Protein AF-Q9GPI1-F1 (afdb_monomer_lite)

Structure (mmCIF, N/CA/C/O backbone):
data_AF-Q9GPI1-F1
#
_entry.id   AF-Q9GPI1-F1
#
loop_
_atom_site.group_PDB
_atom_site.id
_atom_site.type_symbol
_atom_site.label_atom_id
_atom_site.label_alt_id
_atom_site.label_comp_id
_atom_site.label_asym_id
_atom_site.label_entity_id
_atom_site.label_seq_id
_atom_site.pdbx_PDB_ins_code
_atom_site.Cartn_x
_atom_site.Cartn_y
_atom_site.Cartn_z
_atom_site.occupancy
_atom_site.B_iso_or_equiv
_atom_site.auth_seq_id
_atom_site.auth_comp_id
_atom_site.auth_asym_id
_atom_site.auth_atom_id
_atom_site.pdbx_PDB_model_num
ATOM 1 N N . MET A 1 1 ? 18.449 -1.641 8.439 1.00 40.25 1 MET A N 1
ATOM 2 C CA . MET A 1 1 ? 17.366 -1.579 7.435 1.00 40.25 1 MET A CA 1
ATOM 3 C C . MET A 1 1 ? 16.822 -0.162 7.425 1.00 40.25 1 MET A C 1
ATOM 5 O O . MET A 1 1 ? 16.268 0.252 8.432 1.00 40.25 1 MET A O 1
ATOM 9 N N . LYS A 1 2 ? 17.021 0.601 6.344 1.00 42.47 2 LYS A N 1
ATOM 10 C CA . LYS A 1 2 ? 16.352 1.898 6.153 1.00 42.47 2 LYS A CA 1
ATOM 11 C C . LYS A 1 2 ? 14.937 1.568 5.661 1.00 42.47 2 LYS A C 1
ATOM 13 O O . LYS A 1 2 ? 14.698 1.424 4.471 1.00 42.47 2 LYS A O 1
ATOM 18 N N . GLY A 1 3 ? 14.090 1.176 6.611 1.00 51.47 3 GLY A N 1
ATOM 19 C CA . GLY A 1 3 ? 12.769 0.611 6.372 1.00 51.47 3 GLY A CA 1
ATOM 20 C C . GLY A 1 3 ? 11.729 1.716 6.276 1.00 51.47 3 GLY A C 1
ATOM 21 O O . GLY A 1 3 ? 11.683 2.594 7.127 1.00 51.47 3 GLY A O 1
ATOM 22 N N . ILE A 1 4 ? 10.908 1.623 5.237 1.00 59.78 4 ILE A N 1
ATOM 23 C CA . ILE A 1 4 ? 9.819 2.520 4.824 1.00 59.78 4 ILE A CA 1
ATOM 24 C C . ILE A 1 4 ? 8.802 2.836 5.950 1.00 59.78 4 ILE A C 1
ATOM 26 O O . ILE A 1 4 ? 8.039 3.790 5.835 1.00 59.78 4 ILE A O 1
ATOM 30 N N . SER A 1 5 ? 8.833 2.122 7.080 1.00 63.91 5 SER A N 1
ATOM 31 C CA . SER A 1 5 ? 8.186 2.564 8.318 1.00 63.91 5 SER A CA 1
ATOM 32 C C . SER A 1 5 ? 8.837 2.038 9.593 1.00 63.91 5 SER A C 1
ATOM 34 O O . SER A 1 5 ? 9.396 0.940 9.628 1.00 63.91 5 SER A O 1
ATOM 36 N N . THR A 1 6 ? 8.761 2.843 10.648 1.00 75.06 6 THR A N 1
ATOM 37 C CA . THR A 1 6 ? 9.111 2.476 12.021 1.00 75.06 6 THR A CA 1
ATOM 38 C C . THR A 1 6 ? 8.031 1.570 12.623 1.00 75.06 6 THR A C 1
ATOM 40 O O . THR A 1 6 ? 6.887 1.550 12.167 1.00 75.06 6 THR A O 1
ATOM 43 N N . MET A 1 7 ? 8.372 0.820 13.676 1.00 81.38 7 MET A N 1
ATOM 44 C CA . MET A 1 7 ? 7.391 -0.013 14.391 1.00 81.38 7 MET A CA 1
ATOM 45 C C . MET A 1 7 ? 6.211 0.805 14.936 1.00 81.38 7 MET A C 1
ATOM 47 O O . MET A 1 7 ? 5.098 0.289 14.989 1.00 81.38 7 MET A O 1
ATOM 51 N N . GLU A 1 8 ? 6.435 2.068 15.310 1.00 82.62 8 GLU A N 1
ATOM 52 C CA . GLU A 1 8 ? 5.375 2.935 15.831 1.00 82.62 8 GLU A CA 1
ATOM 53 C C . GLU A 1 8 ? 4.392 3.358 14.733 1.00 82.62 8 GLU A C 1
ATOM 55 O O . GLU A 1 8 ? 3.185 3.289 14.943 1.00 82.62 8 GLU A O 1
ATOM 60 N N . GLU A 1 9 ? 4.882 3.702 13.535 1.00 80.31 9 GLU A N 1
ATOM 61 C CA . GLU A 1 9 ? 4.017 4.002 12.381 1.00 80.31 9 GLU A CA 1
ATOM 62 C C . GLU A 1 9 ? 3.135 2.791 12.037 1.00 80.31 9 GLU A C 1
ATOM 64 O O . GLU A 1 9 ? 1.930 2.932 11.832 1.00 80.31 9 GLU A O 1
ATOM 69 N N . MET A 1 10 ? 3.708 1.580 12.050 1.00 84.38 10 MET A N 1
ATOM 70 C CA . MET A 1 10 ? 2.928 0.355 11.856 1.00 84.38 10 MET A CA 1
ATOM 71 C C . MET A 1 10 ? 1.867 0.186 12.947 1.00 84.38 10 MET A C 1
ATOM 73 O O . MET A 1 10 ? 0.715 -0.086 12.627 1.00 84.38 10 MET A O 1
ATOM 77 N N . ARG A 1 11 ? 2.220 0.388 14.222 1.00 87.50 11 ARG A N 1
ATOM 78 C CA . ARG A 1 11 ? 1.292 0.249 15.354 1.00 87.50 11 ARG A CA 1
ATOM 79 C C . ARG A 1 11 ? 0.090 1.189 15.231 1.00 87.50 11 ARG A C 1
ATOM 81 O O . ARG A 1 11 ? -1.041 0.739 15.388 1.00 87.50 11 ARG A O 1
ATOM 88 N N . GLN A 1 12 ? 0.320 2.455 14.889 1.00 85.31 12 GLN A N 1
ATOM 89 C CA . GLN A 1 12 ? -0.748 3.446 14.705 1.00 85.31 12 GLN A CA 1
ATOM 90 C C . GLN A 1 12 ? -1.703 3.064 13.573 1.00 85.31 12 GLN A C 1
ATOM 92 O O . GLN A 1 12 ? -2.921 3.158 13.709 1.00 85.31 12 GLN A O 1
ATOM 97 N N . ILE A 1 13 ? -1.162 2.571 12.462 1.00 86.12 13 ILE A N 1
ATOM 98 C CA . ILE A 1 13 ? -1.968 2.089 11.340 1.00 86.12 13 ILE A CA 1
ATOM 99 C C . ILE A 1 13 ? -2.830 0.904 11.757 1.00 86.12 13 ILE A C 1
ATOM 101 O O . ILE A 1 13 ? -4.005 0.838 11.391 1.00 86.12 13 ILE A O 1
ATOM 105 N N . GLU A 1 14 ? -2.263 -0.031 12.519 1.00 90.31 14 GLU A N 1
ATOM 106 C CA . GLU A 1 14 ? -3.018 -1.174 13.019 1.00 90.31 14 GLU A CA 1
ATOM 107 C C . GLU A 1 14 ? -4.157 -0.743 13.948 1.00 90.31 14 GLU A C 1
ATOM 109 O O . GLU A 1 14 ? -5.255 -1.292 13.854 1.00 90.31 14 GLU A O 1
ATOM 114 N N . GLU A 1 15 ? -3.928 0.268 14.791 1.00 91.06 15 GLU A N 1
ATOM 115 C CA . GLU A 1 15 ? -4.950 0.859 15.661 1.00 91.06 15 GLU A CA 1
ATOM 116 C C . GLU A 1 15 ? -6.068 1.538 14.857 1.00 91.06 15 GLU A C 1
ATOM 118 O O . GLU A 1 15 ? -7.244 1.255 15.082 1.00 91.06 15 GLU A O 1
ATOM 123 N N . TRP A 1 16 ? -5.733 2.389 13.884 1.00 87.25 16 TRP A N 1
ATOM 124 C CA . TRP A 1 16 ? -6.731 3.130 13.099 1.00 87.25 16 TRP A CA 1
ATOM 125 C C . TRP A 1 16 ? -7.555 2.248 12.170 1.00 87.25 16 TRP A C 1
ATOM 127 O O . TRP A 1 16 ? -8.735 2.506 11.937 1.00 87.25 16 TRP A O 1
ATOM 137 N N . THR A 1 17 ? -6.936 1.207 11.619 1.00 87.44 17 THR A N 1
ATOM 138 C CA . THR A 1 17 ? -7.606 0.287 10.692 1.00 87.44 17 THR A CA 1
ATOM 139 C C . THR A 1 17 ? -8.233 -0.910 11.401 1.00 87.44 17 THR A C 1
ATOM 141 O O . THR A 1 17 ? -9.002 -1.643 10.776 1.00 87.44 17 THR A O 1
ATOM 144 N N . ASN A 1 18 ? -7.917 -1.121 12.686 1.00 91.00 18 ASN A N 1
ATOM 145 C CA . ASN A 1 18 ? -8.233 -2.326 13.452 1.00 91.00 18 ASN A CA 1
ATOM 146 C C . ASN A 1 18 ? -7.798 -3.619 12.725 1.00 91.00 18 ASN A C 1
ATOM 148 O O . ASN A 1 18 ? -8.522 -4.619 12.682 1.00 91.00 18 ASN A O 1
ATOM 152 N N . ARG A 1 19 ? -6.628 -3.585 12.074 1.00 90.38 19 ARG A N 1
ATOM 153 C CA . ARG A 1 19 ? -6.091 -4.671 11.234 1.00 90.38 19 ARG A CA 1
ATOM 154 C C . ARG A 1 19 ? -4.595 -4.826 11.440 1.00 90.38 19 ARG A C 1
ATOM 156 O O . ARG A 1 19 ? -3.920 -3.877 11.787 1.00 90.38 19 ARG A O 1
ATOM 163 N N . LYS A 1 20 ? -4.063 -6.025 11.191 1.00 91.50 20 LYS A N 1
ATOM 164 C CA . LYS A 1 20 ? -2.618 -6.287 11.260 1.00 91.50 20 LYS A CA 1
ATOM 165 C C . LYS A 1 20 ? -1.927 -6.019 9.928 1.00 91.50 20 LYS A C 1
ATOM 167 O O . LYS A 1 20 ? -2.375 -6.525 8.897 1.00 91.50 20 LYS A O 1
ATOM 172 N N . VAL A 1 21 ? -0.800 -5.310 9.961 1.00 88.19 21 VAL A N 1
ATOM 173 C CA . VAL A 1 21 ? 0.082 -5.158 8.799 1.00 88.19 21 VAL A CA 1
ATOM 174 C C . VAL A 1 21 ? 0.860 -6.462 8.635 1.00 88.19 21 VAL A C 1
ATOM 176 O O . VAL A 1 21 ? 1.507 -6.934 9.565 1.00 88.19 21 VAL A O 1
ATOM 179 N N . ARG A 1 22 ? 0.766 -7.094 7.460 1.00 85.44 22 ARG A N 1
ATOM 180 C CA . ARG A 1 22 ? 1.390 -8.408 7.217 1.00 85.44 22 ARG A CA 1
ATOM 181 C C . ARG A 1 22 ? 2.370 -8.401 6.061 1.00 85.44 22 ARG A C 1
ATOM 183 O O . ARG A 1 22 ? 3.546 -8.690 6.243 1.00 85.44 22 ARG A O 1
ATOM 190 N N . ASN A 1 23 ? 1.870 -8.095 4.869 1.00 87.62 23 ASN A N 1
ATOM 191 C CA . ASN A 1 23 ? 2.605 -8.329 3.636 1.00 87.62 23 ASN A CA 1
ATOM 192 C C . ASN A 1 23 ? 2.908 -7.006 2.949 1.00 87.62 23 ASN A C 1
ATOM 194 O O . ASN A 1 23 ? 2.006 -6.206 2.706 1.00 87.62 23 ASN A O 1
ATOM 198 N N . ARG A 1 24 ? 4.170 -6.822 2.560 1.00 89.75 24 ARG A N 1
ATOM 199 C CA . ARG A 1 24 ? 4.527 -5.811 1.571 1.00 89.75 24 ARG A CA 1
ATOM 200 C C . ARG A 1 24 ? 4.065 -6.302 0.200 1.00 89.75 24 ARG A C 1
ATOM 202 O O . ARG A 1 24 ? 4.447 -7.393 -0.214 1.00 89.75 24 ARG A O 1
ATOM 209 N N . LEU A 1 25 ? 3.231 -5.517 -0.478 1.00 93.31 25 LEU A N 1
ATOM 210 C CA . LEU A 1 25 ? 2.740 -5.854 -1.819 1.00 93.31 25 LEU A CA 1
ATOM 211 C C . LEU A 1 25 ? 3.675 -5.349 -2.922 1.00 93.31 25 LEU A C 1
ATOM 213 O O . LEU A 1 25 ? 3.771 -5.987 -3.965 1.00 93.31 25 LEU A O 1
ATOM 217 N N . PHE A 1 26 ? 4.340 -4.218 -2.688 1.00 93.06 26 PHE A N 1
ATOM 218 C CA . PHE A 1 26 ? 5.160 -3.519 -3.670 1.00 93.06 26 PHE A CA 1
ATOM 219 C C . PHE A 1 26 ? 6.208 -2.632 -2.969 1.00 93.06 26 PHE A C 1
ATOM 221 O O . PHE A 1 26 ? 5.934 -2.113 -1.883 1.00 93.06 26 PHE A O 1
ATOM 228 N N . ASP A 1 27 ? 7.384 -2.460 -3.575 1.00 90.62 27 ASP A N 1
ATOM 229 C CA . ASP A 1 27 ? 8.426 -1.503 -3.174 1.00 90.62 27 ASP A CA 1
ATOM 230 C C . ASP A 1 27 ? 9.020 -0.815 -4.410 1.00 90.62 27 ASP A C 1
ATOM 232 O O . ASP A 1 27 ? 9.665 -1.475 -5.219 1.00 90.62 27 ASP A O 1
ATOM 236 N N . SER A 1 28 ? 8.867 0.504 -4.549 1.00 89.94 28 SER A N 1
ATOM 237 C CA . SER A 1 28 ? 9.368 1.254 -5.715 1.00 89.94 28 SER A CA 1
ATOM 238 C C . SER A 1 28 ? 10.894 1.257 -5.860 1.00 89.94 28 SER A C 1
ATOM 240 O O . SER A 1 28 ? 11.395 1.614 -6.924 1.00 89.94 28 SER A O 1
ATOM 242 N N . HIS A 1 29 ? 11.643 0.856 -4.827 1.00 88.62 29 HIS A N 1
ATOM 243 C CA . HIS A 1 29 ? 13.102 0.725 -4.888 1.00 88.62 29 HIS A CA 1
ATOM 244 C C . HIS A 1 29 ? 13.563 -0.661 -5.358 1.00 88.62 29 HIS A C 1
ATOM 246 O O . HIS A 1 29 ? 14.750 -0.843 -5.630 1.00 88.62 29 HIS A O 1
ATOM 252 N N . ILE A 1 30 ? 12.663 -1.650 -5.389 1.00 92.75 30 ILE A N 1
ATOM 253 C CA . ILE A 1 30 ? 12.983 -3.058 -5.675 1.00 92.75 30 ILE A CA 1
ATOM 254 C C . ILE A 1 30 ? 12.187 -3.565 -6.879 1.00 92.75 30 ILE A C 1
ATOM 256 O O . ILE A 1 30 ? 12.746 -4.205 -7.766 1.00 92.75 30 ILE A O 1
ATOM 260 N N . ASP A 1 31 ? 10.881 -3.320 -6.890 1.00 94.38 31 ASP A N 1
ATOM 261 C CA . ASP A 1 31 ? 9.968 -3.715 -7.953 1.00 94.38 31 ASP A CA 1
ATOM 262 C C . ASP A 1 31 ? 9.970 -2.678 -9.092 1.00 94.38 31 ASP A C 1
ATOM 264 O O . ASP A 1 31 ? 10.153 -1.480 -8.876 1.00 94.38 31 ASP A O 1
ATOM 268 N N . ASP A 1 32 ? 9.718 -3.135 -10.322 1.00 94.75 32 ASP A N 1
ATOM 269 C CA . ASP A 1 32 ? 9.668 -2.253 -11.491 1.00 94.75 32 ASP A CA 1
ATOM 270 C C . ASP A 1 32 ? 8.487 -1.268 -11.399 1.00 94.75 32 ASP A C 1
ATOM 272 O O . ASP A 1 32 ? 7.324 -1.678 -11.306 1.00 94.75 32 ASP A O 1
ATOM 276 N N . TRP A 1 33 ? 8.795 0.031 -11.448 1.00 93.19 33 TRP A N 1
ATOM 277 C CA . TRP A 1 33 ? 7.840 1.146 -11.496 1.00 93.19 33 TRP A CA 1
ATOM 278 C C . TRP A 1 33 ? 7.930 1.951 -12.805 1.00 93.19 33 TRP A C 1
ATOM 280 O O . TRP A 1 33 ? 7.280 2.985 -12.957 1.00 93.19 33 TRP A O 1
ATOM 290 N N . ASN A 1 34 ? 8.738 1.520 -13.774 1.00 93.31 34 ASN A N 1
ATOM 291 C CA . ASN A 1 34 ? 8.961 2.309 -14.978 1.00 93.31 34 ASN A CA 1
ATOM 292 C C . ASN A 1 34 ? 7.693 2.441 -15.828 1.00 93.31 34 ASN A C 1
ATOM 294 O O . ASN A 1 34 ? 6.803 1.581 -15.854 1.00 93.31 34 ASN A O 1
ATOM 298 N N . LYS A 1 35 ? 7.630 3.544 -16.581 1.00 87.94 35 LYS A N 1
ATOM 299 C CA . LYS A 1 35 ? 6.550 3.800 -17.533 1.00 87.94 35 LYS A CA 1
ATOM 300 C C . LYS A 1 35 ? 6.464 2.630 -18.526 1.00 87.94 35 LYS A C 1
ATOM 302 O O . LYS A 1 35 ? 7.429 2.350 -19.229 1.00 87.94 35 LYS A O 1
ATOM 307 N N . ASN A 1 36 ? 5.291 1.996 -18.601 1.00 91.62 36 ASN A N 1
ATOM 308 C CA . ASN A 1 36 ? 4.931 0.839 -19.444 1.00 91.62 36 ASN A CA 1
ATOM 309 C C . ASN A 1 36 ? 5.375 -0.554 -18.966 1.00 91.62 36 ASN A C 1
ATOM 311 O O . ASN A 1 36 ? 4.824 -1.533 -19.462 1.00 91.62 36 ASN A O 1
ATOM 315 N N . THR A 1 37 ? 6.313 -0.672 -18.025 1.00 94.25 37 THR A N 1
ATOM 316 C CA . THR A 1 37 ? 6.768 -1.983 -17.511 1.00 94.25 37 THR A CA 1
ATOM 317 C C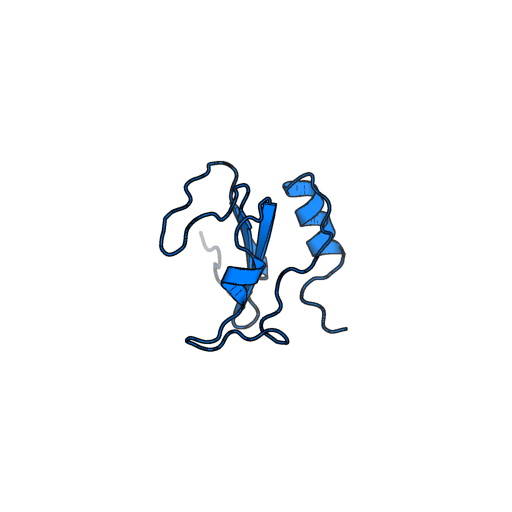 . THR A 1 37 ? 6.445 -2.201 -16.035 1.00 94.25 37 THR A C 1
ATOM 319 O O . THR A 1 37 ? 6.649 -3.296 -15.517 1.00 94.25 37 THR A O 1
ATOM 322 N N . SER A 1 38 ? 5.870 -1.189 -15.375 1.00 94.88 38 SER A N 1
ATOM 323 C CA . SER A 1 38 ? 5.493 -1.247 -13.965 1.00 94.88 38 SER A CA 1
ATOM 324 C C . SER A 1 38 ? 4.664 -2.485 -13.611 1.00 94.88 38 SER A C 1
ATOM 326 O O . SER A 1 38 ? 3.629 -2.771 -14.221 1.00 94.88 38 SER A O 1
ATOM 328 N N . VAL A 1 39 ? 5.082 -3.180 -12.551 1.00 96.38 39 VAL A N 1
ATOM 329 C CA . VAL A 1 39 ? 4.367 -4.341 -11.995 1.00 96.38 39 VAL A CA 1
ATOM 330 C C . VAL A 1 39 ? 3.364 -3.951 -10.909 1.00 96.38 39 VAL A C 1
ATOM 332 O O . VAL A 1 39 ? 2.664 -4.813 -10.378 1.00 96.38 39 VAL A O 1
ATOM 335 N N . PHE A 1 40 ? 3.252 -2.662 -10.573 1.00 93.50 40 PHE A N 1
ATOM 336 C CA . PHE A 1 40 ? 2.433 -2.195 -9.452 1.00 93.50 40 PHE A CA 1
ATOM 337 C C . PHE A 1 40 ? 0.981 -2.655 -9.531 1.00 93.50 40 PHE A C 1
ATOM 339 O O . PHE A 1 40 ? 0.475 -3.256 -8.584 1.00 93.50 40 PHE A O 1
ATOM 346 N N . ILE A 1 41 ? 0.332 -2.435 -10.681 1.00 91.25 41 ILE A N 1
ATOM 347 C CA . ILE A 1 41 ? -1.063 -2.831 -10.899 1.00 91.25 41 ILE A CA 1
ATOM 348 C C . ILE A 1 41 ? -1.215 -4.331 -10.617 1.00 91.25 41 ILE A C 1
ATOM 350 O O . ILE A 1 41 ? -2.081 -4.732 -9.849 1.00 91.25 41 ILE A O 1
ATOM 354 N N . GLN A 1 42 ? -0.318 -5.172 -11.133 1.00 93.94 42 GLN A N 1
ATOM 355 C CA . GLN A 1 42 ? -0.382 -6.621 -10.918 1.00 93.94 42 GLN A CA 1
ATOM 356 C C . GLN A 1 42 ? -0.273 -7.010 -9.433 1.00 93.94 42 GLN A C 1
ATOM 358 O O . GLN A 1 42 ? -0.900 -7.979 -9.006 1.00 93.94 42 GLN A O 1
ATOM 363 N N . ARG A 1 43 ? 0.491 -6.253 -8.633 1.00 94.56 43 ARG A N 1
ATOM 364 C CA . ARG A 1 43 ? 0.659 -6.499 -7.192 1.00 94.56 43 ARG A CA 1
ATOM 365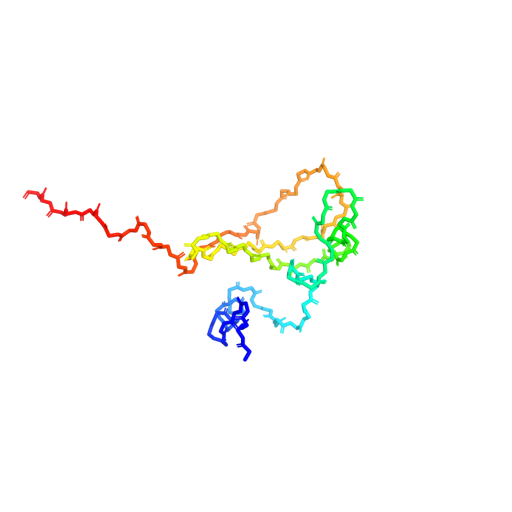 C C . ARG A 1 43 ? -0.568 -6.119 -6.362 1.00 94.56 43 ARG A C 1
ATOM 367 O O . ARG A 1 43 ? -0.858 -6.800 -5.375 1.00 94.56 43 ARG A O 1
ATOM 374 N N . VAL A 1 44 ? -1.265 -5.042 -6.733 1.00 92.56 44 VAL A N 1
ATOM 375 C CA . VAL A 1 44 ? -2.368 -4.470 -5.935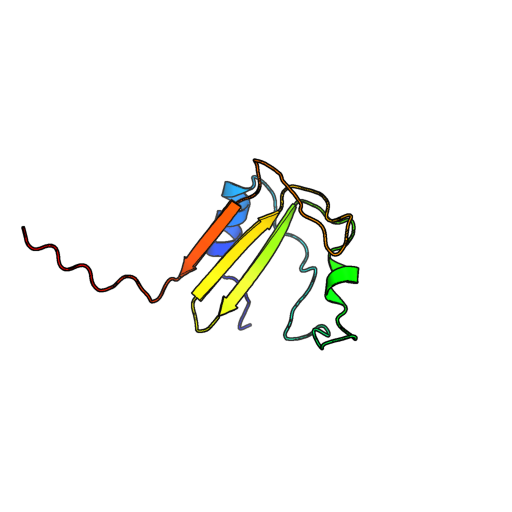 1.00 92.56 44 VAL A CA 1
ATOM 376 C C . VAL A 1 44 ? -3.761 -4.846 -6.436 1.00 92.56 44 VAL A C 1
ATOM 378 O O . VAL A 1 44 ? -4.722 -4.785 -5.669 1.00 92.56 44 VAL A O 1
ATOM 381 N N . MET A 1 45 ? -3.893 -5.277 -7.692 1.00 93.81 45 MET A N 1
ATOM 382 C CA . MET A 1 45 ? -5.178 -5.696 -8.246 1.00 93.81 45 MET A CA 1
ATOM 383 C C . MET A 1 45 ? -5.778 -6.856 -7.451 1.00 93.81 45 MET A C 1
ATOM 385 O O . MET A 1 45 ? -5.109 -7.805 -7.040 1.00 93.81 45 MET A O 1
ATOM 389 N N . ASN A 1 46 ? -7.089 -6.776 -7.260 1.00 92.81 46 ASN A N 1
ATOM 390 C CA . ASN A 1 46 ? -7.901 -7.677 -6.457 1.00 92.81 46 ASN A CA 1
ATOM 391 C C . ASN A 1 46 ? -7.511 -7.770 -4.972 1.00 92.81 46 ASN A C 1
ATOM 393 O O . ASN A 1 46 ? -7.967 -8.691 -4.293 1.00 92.81 46 ASN A O 1
ATOM 397 N N . LYS A 1 47 ? -6.701 -6.839 -4.458 1.00 92.56 47 LYS A N 1
ATOM 398 C CA . LYS A 1 47 ? -6.415 -6.697 -3.026 1.00 92.56 47 LYS A CA 1
ATOM 399 C C . LYS A 1 47 ? -7.326 -5.638 -2.410 1.00 92.56 47 LYS A C 1
ATOM 401 O O . LYS A 1 47 ? -7.820 -4.755 -3.104 1.00 92.56 47 LYS A O 1
ATOM 406 N N . GLU A 1 48 ? -7.532 -5.750 -1.107 1.00 91.81 48 GLU A N 1
ATOM 407 C CA . GLU A 1 48 ? -8.332 -4.857 -0.267 1.00 91.81 48 GLU A CA 1
ATOM 408 C C . GLU A 1 48 ? -7.550 -4.523 1.009 1.00 91.81 48 GLU A C 1
ATOM 410 O O . GLU A 1 48 ? -6.573 -5.207 1.329 1.00 91.81 48 GLU A O 1
ATOM 415 N N . HIS A 1 49 ? -7.979 -3.486 1.732 1.00 91.31 49 HIS A N 1
ATOM 416 C CA . HIS A 1 49 ? -7.326 -3.017 2.962 1.00 91.31 49 HIS A CA 1
ATOM 417 C C . HIS A 1 49 ? -5.847 -2.673 2.738 1.00 91.31 49 HIS A C 1
ATOM 419 O O . HIS A 1 49 ? -4.957 -3.127 3.459 1.00 91.31 49 HIS A O 1
ATOM 425 N N . ILE A 1 50 ? -5.592 -1.895 1.688 1.00 89.88 50 ILE A N 1
ATOM 426 C CA . ILE A 1 50 ? -4.244 -1.549 1.242 1.00 89.88 50 ILE A CA 1
ATOM 427 C C . ILE A 1 50 ? -3.824 -0.236 1.884 1.00 89.88 50 ILE A C 1
ATOM 429 O O . ILE A 1 50 ? -4.611 0.704 1.982 1.00 89.88 50 ILE A O 1
ATOM 433 N N . ILE A 1 51 ? -2.558 -0.172 2.274 1.00 87.75 51 ILE A N 1
ATOM 434 C CA . ILE A 1 51 ? -1.904 1.053 2.708 1.00 87.75 51 ILE A CA 1
ATOM 435 C C . ILE A 1 51 ? -0.881 1.428 1.641 1.00 87.75 51 ILE A C 1
ATOM 437 O O . ILE A 1 51 ? -0.033 0.610 1.282 1.00 87.75 51 ILE A O 1
ATOM 441 N N . ILE A 1 52 ? -0.985 2.647 1.126 1.00 87.56 52 ILE A N 1
ATOM 442 C CA . ILE A 1 52 ? -0.034 3.233 0.182 1.00 87.56 52 ILE A CA 1
ATOM 443 C C . ILE A 1 52 ? 0.785 4.265 0.944 1.00 87.56 52 ILE A C 1
ATOM 445 O O . ILE A 1 52 ? 0.226 5.037 1.722 1.00 87.56 52 ILE A O 1
ATOM 449 N N . ILE A 1 53 ? 2.095 4.245 0.721 1.00 86.06 53 ILE A N 1
ATOM 450 C CA . ILE A 1 53 ? 3.062 5.128 1.364 1.00 86.06 53 ILE A CA 1
ATOM 451 C C . ILE A 1 53 ? 3.780 5.872 0.252 1.00 86.06 53 ILE A C 1
ATOM 453 O O . ILE A 1 53 ? 4.426 5.244 -0.587 1.00 86.06 53 ILE A O 1
ATOM 457 N N . GLU A 1 54 ? 3.651 7.187 0.253 1.00 83.75 54 GLU A N 1
ATOM 458 C CA . GLU A 1 54 ? 4.356 8.084 -0.652 1.00 83.75 54 GLU A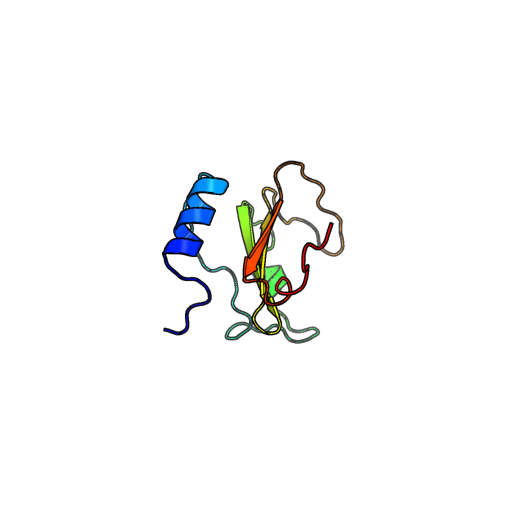 CA 1
ATOM 459 C C . GLU A 1 54 ? 5.339 8.898 0.190 1.00 83.75 54 GLU A C 1
ATOM 461 O O . GLU A 1 54 ? 4.955 9.508 1.189 1.00 83.75 54 GLU A O 1
ATOM 466 N N . ASP A 1 55 ? 6.618 8.842 -0.177 1.00 80.00 55 ASP A N 1
ATOM 467 C CA . ASP A 1 55 ? 7.673 9.662 0.416 1.00 80.00 55 ASP A CA 1
ATOM 468 C C . ASP A 1 55 ? 8.152 10.639 -0.655 1.00 80.00 55 ASP A C 1
ATOM 470 O O . ASP A 1 55 ? 8.785 10.237 -1.633 1.00 80.00 55 ASP A O 1
ATOM 474 N N . GLU A 1 56 ? 7.814 11.912 -0.480 1.00 74.06 56 GLU A N 1
ATOM 475 C CA . GLU A 1 56 ? 8.287 12.995 -1.335 1.00 74.06 56 GLU A CA 1
ATOM 476 C C . GLU A 1 56 ? 9.014 14.028 -0.477 1.00 74.06 56 GLU A C 1
ATOM 478 O O . GLU A 1 56 ? 8.425 14.679 0.390 1.00 74.06 56 GLU A O 1
ATOM 483 N N . GLU A 1 57 ? 10.322 14.168 -0.714 1.00 73.50 57 GLU A N 1
ATOM 484 C CA . GLU A 1 57 ? 11.178 15.188 -0.091 1.00 73.50 57 GLU A CA 1
ATOM 485 C C . GLU A 1 57 ? 11.127 15.197 1.454 1.00 73.50 57 GLU A C 1
ATOM 487 O O . GLU A 1 57 ? 11.332 16.217 2.118 1.00 73.50 57 GLU A O 1
ATOM 492 N N . GLY A 1 58 ? 10.903 14.024 2.058 1.00 66.88 58 GLY A N 1
ATOM 493 C CA . GLY A 1 58 ? 10.794 13.864 3.505 1.00 66.88 58 GLY A CA 1
ATOM 494 C C . GLY A 1 58 ? 9.415 14.200 4.073 1.00 66.88 58 GLY A C 1
ATOM 495 O O . GLY A 1 58 ? 9.305 14.386 5.284 1.00 66.88 58 GLY A O 1
ATOM 496 N N . ASN A 1 59 ? 8.385 14.286 3.229 1.00 72.56 59 ASN A N 1
ATOM 497 C CA . ASN A 1 59 ? 6.994 14.194 3.647 1.00 72.56 59 ASN A CA 1
ATOM 498 C C . ASN A 1 59 ? 6.513 12.769 3.395 1.00 72.56 59 ASN A C 1
ATOM 500 O O . ASN A 1 59 ? 6.504 12.302 2.258 1.00 72.56 59 ASN A O 1
ATOM 504 N N . LYS A 1 60 ? 6.075 12.097 4.460 1.00 78.38 60 LYS A N 1
ATOM 505 C CA . LYS A 1 60 ? 5.468 10.772 4.352 1.00 78.38 60 LYS A CA 1
ATOM 506 C C . LYS A 1 60 ? 3.958 10.879 4.391 1.00 78.38 60 LYS A C 1
ATOM 508 O O . LYS A 1 60 ? 3.371 11.162 5.444 1.00 78.38 60 LYS A O 1
ATOM 513 N N . ILE A 1 61 ? 3.346 10.600 3.252 1.00 82.94 61 ILE A N 1
ATOM 514 C CA . ILE A 1 61 ? 1.904 10.563 3.066 1.00 82.94 61 ILE A CA 1
ATOM 515 C C . ILE A 1 61 ? 1.456 9.109 3.029 1.00 82.94 61 ILE A C 1
ATOM 517 O O . ILE A 1 61 ? 2.060 8.251 2.389 1.00 82.94 61 ILE A O 1
ATOM 521 N N . TRP A 1 62 ? 0.362 8.842 3.723 1.00 85.25 62 TRP A N 1
ATOM 522 C CA . TRP A 1 62 ? -0.190 7.516 3.894 1.00 85.25 62 TRP A CA 1
ATOM 523 C C . TRP A 1 62 ? -1.655 7.509 3.491 1.00 85.25 62 TRP A C 1
ATOM 525 O O . TRP A 1 62 ? -2.453 8.321 3.967 1.00 85.25 62 TRP A O 1
ATOM 535 N N . ARG A 1 63 ? -2.031 6.567 2.629 1.00 87.25 63 ARG A N 1
ATOM 536 C CA . ARG A 1 63 ? -3.409 6.397 2.164 1.00 87.25 63 ARG A CA 1
ATOM 537 C C . ARG A 1 63 ? -3.899 4.998 2.487 1.00 87.25 63 ARG A C 1
ATOM 539 O O . ARG A 1 63 ? -3.309 4.022 2.033 1.00 87.25 63 ARG A O 1
ATOM 546 N N . TYR A 1 64 ? -5.001 4.908 3.222 1.00 89.88 64 TYR A N 1
ATOM 547 C CA . TYR A 1 64 ? -5.697 3.650 3.467 1.00 89.88 64 TYR A CA 1
ATOM 548 C C . TYR A 1 64 ? -6.869 3.491 2.499 1.00 89.88 64 TYR A C 1
ATOM 550 O O . TYR A 1 64 ? -7.743 4.357 2.416 1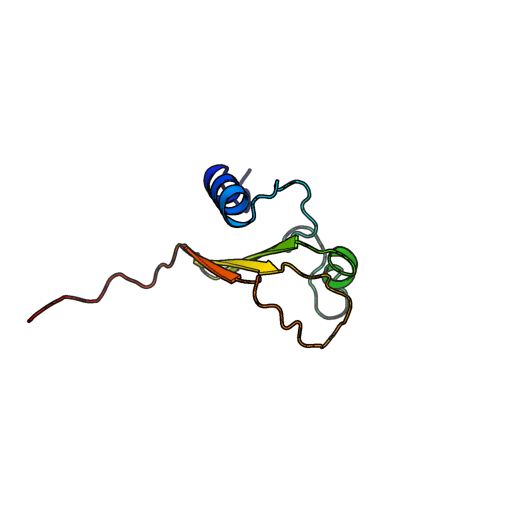.00 89.88 64 TYR A O 1
ATOM 558 N N . VAL A 1 65 ? -6.892 2.368 1.784 1.00 89.19 65 VAL A N 1
ATOM 559 C CA . VAL A 1 65 ? -7.954 1.984 0.853 1.00 89.19 65 VAL A CA 1
ATOM 560 C C . VAL A 1 65 ? -8.696 0.791 1.441 1.00 89.19 65 VAL A C 1
ATOM 562 O O . VAL A 1 65 ? -8.175 -0.324 1.479 1.00 89.19 65 VAL A O 1
ATOM 565 N N . ASN A 1 66 ? -9.926 1.022 1.905 1.00 89.56 66 ASN A N 1
ATOM 566 C CA . ASN A 1 66 ? -10.722 -0.020 2.561 1.00 89.56 66 ASN A CA 1
ATOM 567 C C . ASN A 1 66 ? -11.420 -0.982 1.586 1.00 89.56 66 ASN A C 1
ATOM 569 O O . ASN A 1 66 ? -12.021 -1.963 2.009 1.00 89.56 66 ASN A O 1
ATOM 573 N N . SER A 1 67 ? -11.387 -0.689 0.291 1.00 90.19 67 SER A N 1
ATOM 574 C CA . SER A 1 67 ? -12.092 -1.443 -0.737 1.00 90.19 67 SER A CA 1
ATOM 575 C C . SER A 1 67 ? -11.137 -2.221 -1.631 1.00 90.19 67 SER A C 1
ATOM 577 O O . SER A 1 67 ? -9.926 -1.992 -1.659 1.00 90.19 67 SER A O 1
ATOM 579 N N . LYS A 1 68 ? -11.713 -3.158 -2.381 1.00 91.69 68 LYS A N 1
ATOM 580 C CA . LYS A 1 68 ? -10.995 -3.917 -3.391 1.00 91.69 68 LYS A CA 1
ATOM 581 C C . LYS A 1 68 ? -10.603 -3.013 -4.563 1.00 91.69 68 LYS A C 1
ATOM 583 O O . LYS A 1 68 ? -11.453 -2.314 -5.107 1.00 91.69 68 LYS A O 1
ATOM 588 N N . ILE A 1 69 ? -9.345 -3.083 -4.994 1.00 90.44 69 ILE A N 1
ATOM 589 C CA . ILE A 1 69 ? -8.908 -2.486 -6.264 1.00 90.44 69 ILE A CA 1
ATOM 590 C C . ILE A 1 69 ? -9.237 -3.469 -7.390 1.00 90.44 69 ILE A C 1
ATOM 592 O O . ILE A 1 69 ? -8.545 -4.469 -7.564 1.00 90.44 69 ILE A O 1
ATOM 596 N N . ASP A 1 70 ? -10.315 -3.227 -8.130 1.00 91.50 70 ASP A N 1
ATOM 597 C CA . ASP A 1 70 ? -10.815 -4.129 -9.178 1.00 91.50 70 ASP A CA 1
ATOM 598 C C . ASP A 1 70 ? -10.870 -3.500 -10.578 1.00 91.50 70 ASP A C 1
ATOM 600 O O . ASP A 1 70 ? -11.201 -4.184 -11.549 1.00 91.50 70 ASP A O 1
ATOM 604 N N . LYS A 1 71 ? -10.500 -2.222 -10.703 1.00 88.88 71 LYS A N 1
ATOM 605 C CA . LYS A 1 71 ? -10.508 -1.465 -11.957 1.00 88.88 71 LYS A CA 1
ATOM 606 C C . LYS A 1 71 ? -9.232 -0.648 -12.107 1.00 88.88 71 LYS A C 1
ATOM 608 O O . LYS A 1 71 ? -8.677 -0.151 -11.131 1.00 88.88 71 LYS A O 1
ATOM 613 N N . VAL A 1 72 ? -8.810 -0.491 -13.356 1.00 86.50 72 VAL A N 1
ATOM 614 C CA . VAL A 1 72 ? -7.767 0.451 -13.772 1.00 86.50 72 VAL A CA 1
ATOM 615 C C . VAL A 1 72 ? -8.466 1.666 -14.377 1.00 86.50 72 VAL A C 1
ATOM 617 O O . V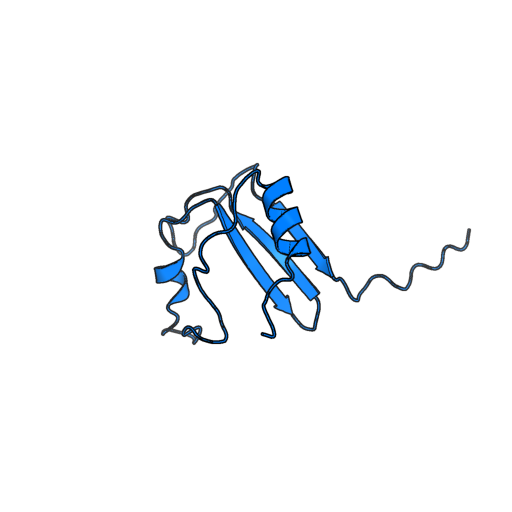AL A 1 72 ? -9.494 1.498 -15.029 1.00 86.50 72 VAL A O 1
ATOM 620 N N . ASP A 1 73 ? -7.919 2.861 -14.147 1.00 86.12 73 ASP A N 1
ATOM 621 C CA . ASP A 1 73 ? -8.452 4.123 -14.687 1.00 86.12 73 ASP A CA 1
ATOM 622 C C . ASP A 1 73 ? -9.907 4.414 -14.258 1.00 86.12 73 ASP A C 1
ATOM 624 O O . ASP A 1 73 ? -10.770 4.803 -15.040 1.00 86.12 73 ASP A O 1
ATOM 628 N N . GLY A 1 74 ? -10.206 4.157 -12.980 1.00 82.94 74 GLY A N 1
ATOM 629 C CA . GLY A 1 74 ? -11.533 4.351 -12.404 1.00 82.94 74 GLY A CA 1
ATOM 630 C C . GLY A 1 74 ? -11.480 4.934 -10.996 1.00 82.94 74 GLY A C 1
ATOM 631 O O . GLY A 1 74 ? -10.514 4.746 -10.258 1.00 82.94 74 GLY A O 1
ATOM 632 N N . PHE A 1 75 ? -12.550 5.628 -10.609 1.00 81.38 75 PHE A N 1
ATOM 633 C CA . PHE A 1 75 ? -12.697 6.153 -9.256 1.00 81.38 75 PHE A CA 1
ATOM 634 C C . PHE A 1 75 ? -13.241 5.088 -8.308 1.00 81.38 75 PHE A C 1
ATOM 636 O O . PHE A 1 75 ? -14.232 4.411 -8.586 1.00 81.38 75 PHE A O 1
ATOM 643 N N . ILE A 1 76 ? -12.603 4.994 -7.150 1.00 77.25 76 ILE A N 1
ATOM 644 C CA . ILE A 1 76 ? -12.987 4.125 -6.047 1.00 77.25 76 ILE A CA 1
ATOM 645 C C . ILE A 1 76 ? -13.542 5.046 -4.953 1.00 77.25 76 ILE A C 1
ATOM 647 O O . ILE A 1 76 ? -12.778 5.718 -4.266 1.00 77.25 76 ILE A O 1
ATOM 651 N N . ASN A 1 77 ? -14.870 5.133 -4.820 1.00 71.62 77 ASN A N 1
ATOM 652 C CA . ASN A 1 77 ? -15.516 5.985 -3.816 1.00 71.62 77 ASN A CA 1
ATOM 653 C C . ASN A 1 77 ? -15.971 5.151 -2.614 1.00 71.62 77 ASN A C 1
ATOM 655 O O . ASN A 1 77 ? -16.926 4.384 -2.729 1.00 71.62 77 ASN A O 1
ATOM 659 N N . TYR A 1 78 ? -15.290 5.300 -1.476 1.00 74.00 78 TYR A N 1
ATOM 660 C CA . TYR A 1 78 ? -15.644 4.602 -0.241 1.00 74.00 78 TYR A CA 1
ATOM 661 C C . TYR A 1 78 ? -15.413 5.486 0.983 1.00 74.00 78 TYR A C 1
ATOM 663 O O . TYR A 1 78 ? -14.325 6.021 1.187 1.00 74.00 78 TYR A O 1
ATOM 671 N N . SER A 1 79 ? -16.437 5.571 1.832 1.00 73.81 79 SER A N 1
ATOM 672 C CA . SER A 1 79 ? -16.495 6.428 3.025 1.00 73.81 79 SER A CA 1
ATOM 673 C C . SER A 1 79 ? -15.532 6.040 4.153 1.00 73.81 79 SER A C 1
ATOM 675 O O . SER A 1 79 ? -15.390 6.792 5.109 1.00 73.81 79 SER A O 1
ATOM 677 N N . GLN A 1 80 ? -14.881 4.878 4.063 1.00 80.62 80 GLN A N 1
ATOM 678 C CA . GLN A 1 80 ? -13.965 4.350 5.086 1.00 80.62 80 GLN A CA 1
ATOM 679 C C . GLN A 1 80 ? -12.489 4.388 4.657 1.00 80.62 80 GLN A C 1
ATOM 681 O O . GLN A 1 80 ? -11.634 3.812 5.328 1.00 80.62 80 GLN A O 1
ATOM 686 N N . SER A 1 81 ? -12.189 5.033 3.529 1.00 83.81 81 SER A N 1
ATOM 687 C CA . SER A 1 81 ? -10.820 5.312 3.093 1.00 83.81 81 SER A CA 1
ATOM 688 C C . SER A 1 81 ? -10.378 6.670 3.637 1.00 83.81 81 SER A C 1
ATOM 690 O O . SER A 1 81 ? -11.174 7.606 3.687 1.00 83.81 81 SER A O 1
ATOM 692 N N . PHE A 1 82 ? -9.114 6.794 4.035 1.00 84.25 82 PHE A N 1
ATOM 693 C CA . PHE A 1 82 ? -8.585 8.034 4.608 1.00 84.25 82 PHE A CA 1
ATOM 694 C C . PHE A 1 82 ? -7.143 8.303 4.163 1.00 84.25 82 PHE A C 1
ATOM 696 O O . PHE A 1 82 ? -6.414 7.394 3.758 1.00 84.25 82 PHE A O 1
ATOM 703 N N . LEU A 1 83 ? -6.753 9.577 4.221 1.00 84.81 83 LEU A N 1
ATOM 704 C CA . LEU A 1 83 ? -5.425 10.089 3.885 1.00 84.81 83 LEU A CA 1
ATOM 705 C C . LEU A 1 83 ? -4.852 10.796 5.112 1.00 84.81 83 LEU A C 1
ATOM 707 O O . LEU A 1 83 ? -5.556 11.583 5.745 1.00 84.81 83 LEU A O 1
ATOM 711 N N . PHE A 1 84 ? -3.586 10.550 5.427 1.00 81.62 84 PHE A N 1
ATOM 712 C CA . PHE A 1 84 ? -2.895 11.222 6.521 1.00 81.62 84 PHE A CA 1
ATOM 713 C C . PHE A 1 84 ? -1.421 11.468 6.191 1.00 81.62 84 PHE A C 1
ATOM 715 O O . PHE A 1 84 ? -0.849 10.820 5.321 1.00 81.62 84 PHE A O 1
ATOM 722 N N . SER A 1 85 ? -0.810 12.419 6.894 1.00 78.44 85 SER A N 1
ATOM 723 C CA . SER A 1 85 ? 0.615 12.746 6.786 1.00 78.44 85 SER A CA 1
ATOM 724 C C . SER A 1 85 ? 1.251 12.522 8.151 1.00 78.44 85 SER A C 1
ATOM 726 O O . SER A 1 85 ? 0.761 13.073 9.135 1.00 78.44 85 SER A O 1
ATOM 728 N N . LEU A 1 86 ? 2.309 11.714 8.213 1.00 68.44 86 LEU A N 1
ATOM 729 C CA . LEU A 1 86 ? 3.024 11.412 9.464 1.00 68.44 86 LEU A CA 1
ATOM 730 C C . LEU A 1 86 ? 4.093 12.464 9.774 1.00 68.44 86 LEU A C 1
ATOM 732 O O . LEU A 1 86 ? 4.221 12.914 10.908 1.00 68.44 86 LEU A O 1
ATOM 736 N N . GLU A 1 87 ? 4.799 12.915 8.742 1.00 67.12 87 GLU A N 1
ATOM 737 C CA . GLU A 1 87 ? 5.752 14.017 8.819 1.00 67.12 87 GLU A CA 1
ATOM 738 C C . GLU A 1 87 ? 5.378 15.054 7.763 1.00 67.12 87 GLU A C 1
ATOM 740 O O . GLU A 1 87 ? 5.133 14.715 6.605 1.00 67.12 87 GLU A O 1
ATOM 745 N N . SER A 1 88 ? 5.291 16.316 8.179 1.00 61.62 88 SER A N 1
ATOM 746 C CA . SER A 1 88 ? 5.137 17.462 7.289 1.00 61.62 88 SER A CA 1
ATOM 747 C C . SER A 1 88 ? 6.215 18.463 7.660 1.00 61.62 88 SER A C 1
ATOM 749 O O . SER A 1 88 ? 6.172 19.053 8.739 1.00 61.62 88 SER A O 1
ATOM 751 N N . LYS A 1 89 ? 7.182 18.684 6.769 1.00 61.81 89 LYS A N 1
ATOM 752 C CA . LYS A 1 89 ? 8.234 19.690 6.991 1.00 61.81 89 LYS A CA 1
ATOM 753 C C . LYS A 1 89 ? 7.763 21.133 6.740 1.00 61.81 89 LYS A C 1
ATOM 755 O O . LYS A 1 89 ? 8.583 22.040 6.712 1.00 61.81 89 LYS A O 1
ATOM 760 N N . GLY A 1 90 ? 6.452 21.360 6.588 1.00 54.44 90 GLY A N 1
ATOM 761 C CA . GLY A 1 90 ? 5.868 22.636 6.153 1.00 54.44 90 GLY A CA 1
ATOM 762 C C . GLY A 1 90 ? 5.006 23.392 7.174 1.00 54.44 90 GLY A C 1
ATOM 763 O O . GLY A 1 90 ? 4.253 24.272 6.770 1.00 54.44 90 GLY A O 1
ATOM 764 N N . LYS A 1 91 ? 5.050 23.076 8.478 1.00 52.75 91 LYS A N 1
ATOM 765 C CA . LYS A 1 91 ? 4.305 23.826 9.517 1.00 52.75 91 LYS A CA 1
ATOM 766 C C . LYS A 1 91 ? 5.195 24.325 10.658 1.00 52.75 91 LYS A C 1
ATOM 768 O O . LYS A 1 91 ? 4.886 24.113 11.820 1.00 52.75 91 LYS A O 1
ATOM 773 N N . ASN A 1 92 ? 6.260 25.041 10.324 1.00 50.50 92 ASN A N 1
ATOM 774 C CA . ASN A 1 92 ? 6.817 26.065 11.205 1.00 50.50 92 ASN A CA 1
ATOM 775 C C . ASN A 1 92 ? 6.757 27.367 10.414 1.00 50.50 92 ASN A C 1
ATOM 777 O O . ASN A 1 92 ? 7.584 27.541 9.537 1.00 50.50 92 ASN A O 1
ATOM 781 N N . GLU A 1 93 ? 5.709 28.162 10.650 1.00 51.12 93 GLU A N 1
ATOM 782 C CA . GLU A 1 93 ? 5.559 29.605 10.363 1.00 51.12 93 GLU A CA 1
ATOM 783 C C . GLU A 1 93 ? 4.057 29.951 10.339 1.00 51.12 93 GLU A C 1
ATOM 785 O O . GLU A 1 93 ? 3.442 30.237 9.315 1.00 51.12 93 GLU A O 1
ATOM 790 N N . ARG A 1 94 ? 3.420 29.891 11.509 1.00 44.97 94 ARG A N 1
ATOM 791 C CA . ARG A 1 94 ? 2.320 30.804 11.829 1.00 44.97 94 ARG A CA 1
ATOM 792 C C . ARG A 1 94 ? 2.664 31.399 13.179 1.00 44.97 94 ARG A C 1
ATOM 794 O O . ARG A 1 94 ? 2.356 30.814 14.210 1.00 44.97 94 ARG A O 1
ATOM 801 N N . ASN A 1 95 ? 3.391 32.511 13.130 1.00 44.56 95 ASN A N 1
ATOM 802 C CA . ASN A 1 95 ? 3.502 33.408 14.265 1.00 44.56 95 ASN A CA 1
ATOM 803 C C . ASN A 1 95 ? 2.086 33.910 14.552 1.00 44.56 95 ASN A C 1
ATOM 805 O O . ASN A 1 95 ? 1.468 34.567 13.714 1.00 44.56 95 ASN A O 1
ATOM 809 N N . GLU A 1 96 ? 1.553 33.501 15.695 1.00 48.97 96 GLU A N 1
ATOM 810 C CA . GLU A 1 96 ? 0.439 34.184 16.326 1.00 48.97 96 GLU A CA 1
ATOM 811 C C . GLU A 1 96 ? 0.945 35.562 16.762 1.00 48.97 96 GLU A C 1
ATOM 813 O O . GLU A 1 96 ? 1.779 35.660 17.656 1.00 48.97 96 GLU A O 1
ATOM 818 N N . GLU A 1 97 ? 0.447 36.619 16.129 1.00 42.66 97 GLU A N 1
ATOM 819 C CA . GLU A 1 97 ? 0.335 37.930 16.765 1.00 42.66 97 GLU A CA 1
ATOM 820 C C . GLU A 1 97 ? -1.124 38.376 16.604 1.00 42.66 97 GLU A C 1
ATOM 822 O O . GLU A 1 97 ? -1.611 38.577 15.488 1.00 42.66 97 GLU A O 1
ATOM 827 N N . ILE A 1 98 ? -1.826 38.421 17.740 1.00 49.94 98 ILE A N 1
ATOM 828 C CA . ILE A 1 98 ? -3.064 39.178 17.964 1.00 49.94 98 ILE A CA 1
ATOM 829 C C . ILE A 1 98 ? -2.646 40.517 18.564 1.00 49.94 98 ILE A C 1
ATOM 831 O O . ILE A 1 98 ? -1.797 40.479 19.485 1.00 49.94 98 ILE A O 1
#

Foldseek 3Di:
DPDLDDPVVQVVLCVLLVHHDDDDQDDVVPADPDDPPGCNCVSQAQDAQDWDWDADPNKTKIKTGHDGRHDDPDDDDDPSIDIDIPDDPPPDDDPDDD

Organism: Entamoeba histolytica (NCBI:txid5759)

Radius of gyration: 15.97 Å; chains: 1; bounding box: 34×48×37 Å

pLDDT: mean 80.62, std 14.74, range [40.25, 96.38]

Secondary structure (DSSP, 8-state):
---SS-HHHHHHHHHHHTS--------TTTS--STTT--HHHHHTT--SEEEEEEETTEEEEEEE-S----SS-----TT-EEEEEE-TT--------

Sequence (98 aa):
MKGISTMEEMRQIEEWTNRKVRNRLFDSHIDDWNKNTSVFIQRVMNKEHIIIIEDEEGNKIWRYVNSKIDKVDGFINYSQSFLFSLESKGKNERNEEI